Protein AF-A0A0L6U9S4-F1 (afdb_monomer_lite)

Structure (mmCIF, N/CA/C/O backbone):
data_AF-A0A0L6U9S4-F1
#
_entry.id   AF-A0A0L6U9S4-F1
#
loop_
_atom_site.group_PDB
_atom_site.id
_atom_site.type_symbol
_atom_site.label_atom_id
_atom_site.label_alt_id
_atom_site.label_comp_id
_atom_site.label_asym_id
_atom_site.label_entity_id
_atom_site.label_seq_id
_atom_site.pdbx_PDB_ins_code
_atom_site.Cartn_x
_atom_site.Cartn_y
_atom_site.Cartn_z
_atom_site.occupancy
_atom_site.B_iso_or_equiv
_atom_site.auth_seq_id
_atom_site.auth_comp_id
_atom_site.auth_asym_id
_atom_site.auth_atom_id
_atom_site.pdbx_PDB_model_num
ATOM 1 N N . MET A 1 1 ? -50.499 -0.819 -7.127 1.00 46.38 1 MET A N 1
ATOM 2 C CA . MET A 1 1 ? -49.324 -1.328 -6.385 1.00 46.38 1 MET A CA 1
ATOM 3 C C . MET A 1 1 ? -48.179 -0.352 -6.589 1.00 46.38 1 MET A C 1
ATOM 5 O O . MET A 1 1 ? -47.824 -0.151 -7.745 1.00 46.38 1 MET A O 1
ATOM 9 N N . PRO A 1 2 ? -47.632 0.292 -5.548 1.00 43.25 2 PRO A N 1
ATOM 10 C CA . PRO A 1 2 ? -46.365 0.992 -5.697 1.00 43.25 2 PRO A CA 1
ATOM 11 C C . PRO A 1 2 ? -45.217 -0.037 -5.711 1.00 43.25 2 PRO A C 1
ATOM 13 O O . PRO A 1 2 ? -45.338 -1.091 -5.077 1.00 43.25 2 PRO A O 1
ATOM 16 N N . PRO A 1 3 ? -44.122 0.220 -6.442 1.00 42.22 3 PRO A N 1
ATOM 17 C CA . PRO A 1 3 ? -42.980 -0.678 -6.464 1.00 42.22 3 PRO A CA 1
ATOM 18 C C . PRO A 1 3 ? -42.255 -0.609 -5.117 1.00 42.22 3 PRO A C 1
ATOM 20 O O . PRO A 1 3 ? -42.008 0.471 -4.582 1.00 42.22 3 PRO A O 1
ATOM 23 N N . GLN A 1 4 ? -41.937 -1.781 -4.564 1.00 44.50 4 GLN A N 1
ATOM 24 C CA . GLN A 1 4 ? -41.151 -1.909 -3.344 1.00 44.50 4 GLN A CA 1
ATOM 25 C C . GLN A 1 4 ? -39.802 -1.207 -3.524 1.00 44.50 4 GLN A C 1
ATOM 27 O O . GLN A 1 4 ? -39.013 -1.550 -4.406 1.00 44.50 4 GLN A O 1
ATOM 32 N N . THR A 1 5 ? -39.527 -0.248 -2.647 1.00 43.00 5 THR A N 1
ATOM 33 C CA . THR A 1 5 ? -38.182 0.238 -2.358 1.00 43.00 5 THR A CA 1
ATOM 34 C C . THR A 1 5 ? -37.301 -0.952 -1.991 1.00 43.00 5 THR A C 1
ATOM 36 O O . THR A 1 5 ? -37.386 -1.473 -0.878 1.00 43.00 5 THR A O 1
ATOM 39 N N . ARG A 1 6 ? -36.435 -1.381 -2.916 1.00 40.81 6 ARG A N 1
ATOM 40 C CA . ARG A 1 6 ? -35.247 -2.176 -2.584 1.00 40.81 6 ARG A CA 1
ATOM 41 C C . ARG A 1 6 ? -34.312 -1.277 -1.781 1.00 40.81 6 ARG A C 1
ATOM 43 O O . ARG A 1 6 ? -33.463 -0.583 -2.329 1.00 40.81 6 ARG A O 1
ATOM 50 N N . SER A 1 7 ? -34.574 -1.229 -0.483 1.00 44.19 7 SER A N 1
ATOM 51 C CA . SER A 1 7 ? -33.762 -0.541 0.504 1.00 44.19 7 SER A CA 1
ATOM 52 C C . SER A 1 7 ? -32.591 -1.429 0.919 1.00 44.19 7 SER A C 1
ATOM 54 O O . SER A 1 7 ? -32.758 -2.631 1.110 1.00 44.19 7 SER A O 1
ATOM 56 N N . MET A 1 8 ? -31.453 -0.762 1.121 1.00 37.78 8 MET A N 1
ATOM 57 C CA . MET A 1 8 ? -30.217 -1.203 1.776 1.00 37.78 8 MET A CA 1
ATOM 58 C C . MET A 1 8 ? -29.226 -1.977 0.901 1.00 37.78 8 MET A C 1
ATOM 60 O O . MET A 1 8 ? -29.123 -3.200 0.918 1.00 37.78 8 MET A O 1
ATOM 64 N N . ALA A 1 9 ? -28.387 -1.203 0.208 1.00 39.75 9 ALA A N 1
ATOM 65 C CA . ALA A 1 9 ? -26.997 -1.583 0.019 1.00 39.75 9 ALA A CA 1
ATOM 66 C C . ALA A 1 9 ? -26.415 -1.952 1.395 1.00 39.75 9 ALA A C 1
ATOM 68 O O . ALA A 1 9 ? -26.309 -1.091 2.270 1.00 39.75 9 ALA A O 1
ATOM 69 N N . ASN A 1 10 ? -26.076 -3.227 1.596 1.00 43.34 10 ASN A N 1
ATOM 70 C CA . ASN A 1 10 ? -25.273 -3.673 2.730 1.00 43.34 10 ASN A CA 1
ATOM 71 C C . ASN A 1 10 ? -23.917 -2.964 2.648 1.00 43.34 10 ASN A C 1
ATOM 73 O O . ASN A 1 10 ? -22.997 -3.431 1.977 1.00 43.34 10 ASN A O 1
ATOM 77 N N . LYS A 1 11 ? -23.799 -1.800 3.288 1.00 55.34 11 LYS A N 1
ATOM 78 C CA . LYS A 1 11 ? -22.514 -1.148 3.507 1.00 55.34 11 LYS A CA 1
ATOM 79 C C . LYS A 1 11 ? -21.755 -2.050 4.474 1.00 55.34 11 LYS A C 1
ATOM 81 O O . LYS A 1 11 ? -22.136 -2.145 5.637 1.00 55.34 11 LYS A O 1
ATOM 86 N N . VAL A 1 12 ? -20.755 -2.772 3.970 1.00 71.06 12 VAL A N 1
ATOM 87 C CA . VAL A 1 12 ? -19.872 -3.602 4.796 1.00 71.06 12 VAL A CA 1
ATOM 88 C C . VAL A 1 12 ? -19.265 -2.686 5.856 1.00 71.06 12 VAL A C 1
ATOM 90 O O . VAL A 1 12 ? -18.559 -1.735 5.525 1.00 71.06 12 VAL A O 1
ATOM 93 N N . ALA A 1 13 ? -19.629 -2.910 7.115 1.00 82.62 13 ALA A N 1
ATOM 94 C CA . ALA A 1 13 ? -19.089 -2.179 8.249 1.00 82.62 13 ALA A CA 1
ATOM 95 C C . ALA A 1 13 ? -17.863 -2.927 8.778 1.00 82.62 13 ALA A C 1
ATOM 97 O O . ALA A 1 13 ? -17.861 -4.157 8.818 1.00 82.62 13 ALA A O 1
ATOM 98 N N . ILE A 1 14 ? -16.831 -2.181 9.171 1.00 92.06 14 ILE A N 1
ATOM 99 C CA . ILE A 1 14 ? -15.642 -2.748 9.808 1.00 92.06 14 ILE A CA 1
ATOM 100 C C . ILE A 1 14 ? -16.020 -3.167 11.229 1.00 92.06 14 ILE A C 1
ATOM 102 O O . ILE A 1 14 ? -16.585 -2.371 11.981 1.00 92.06 14 ILE A O 1
ATOM 106 N N . ASP A 1 15 ? -15.695 -4.405 11.593 1.00 92.44 15 ASP A N 1
ATOM 107 C CA . ASP A 1 15 ? -15.842 -4.897 12.960 1.00 92.44 15 ASP A CA 1
ATOM 108 C C . ASP A 1 15 ? -14.760 -4.279 13.859 1.00 92.44 15 ASP A C 1
ATOM 110 O O . ASP A 1 15 ? -13.591 -4.672 13.822 1.00 92.44 15 ASP A O 1
ATOM 114 N N . MET A 1 16 ? -15.158 -3.279 14.648 1.00 92.31 16 MET A N 1
ATOM 115 C CA . MET A 1 16 ? -14.263 -2.524 15.529 1.00 92.31 16 MET A CA 1
ATOM 116 C C . MET A 1 16 ? -13.729 -3.360 16.700 1.00 92.31 16 MET A C 1
ATOM 118 O O . MET A 1 16 ? -12.670 -3.027 17.234 1.00 92.31 16 MET A O 1
ATOM 122 N N . ASP A 1 17 ? -14.415 -4.448 17.060 1.00 91.94 17 ASP A N 1
ATOM 123 C CA . ASP A 1 17 ? -14.044 -5.333 18.170 1.00 91.94 17 ASP A CA 1
ATOM 124 C C . ASP A 1 17 ? -13.186 -6.525 17.703 1.00 91.94 17 ASP A C 1
ATOM 126 O O . ASP A 1 17 ? -12.791 -7.384 18.498 1.00 91.94 17 ASP A O 1
ATOM 130 N N . SER A 1 18 ? -12.835 -6.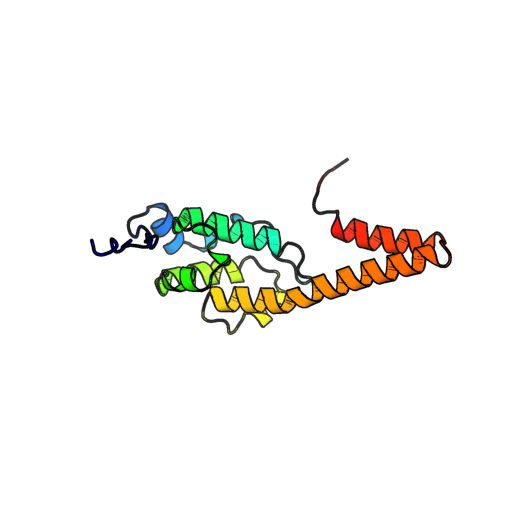564 16.412 1.00 94.31 18 SER A N 1
ATOM 131 C CA . SER A 1 18 ? -12.024 -7.625 15.822 1.00 94.31 18 SER A CA 1
ATOM 132 C C . SER A 1 18 ? -10.642 -7.746 16.496 1.00 94.31 18 SER A C 1
ATOM 134 O O . SER A 1 18 ? -9.849 -6.790 16.529 1.00 94.31 18 SER A O 1
ATOM 136 N N . PRO A 1 19 ? -10.257 -8.953 16.962 1.00 95.75 19 PRO A N 1
ATOM 137 C CA . PRO A 1 19 ? -8.909 -9.208 17.467 1.00 95.75 19 PRO A CA 1
ATOM 138 C C . PRO A 1 19 ? -7.812 -8.979 16.417 1.00 95.75 19 PRO A C 1
ATOM 140 O O . PRO A 1 19 ? -6.680 -8.647 16.767 1.00 95.75 19 PRO A O 1
ATOM 143 N N . ALA A 1 20 ? -8.120 -9.165 15.129 1.00 95.69 20 ALA A N 1
ATOM 144 C CA . ALA A 1 20 ? -7.168 -8.918 14.048 1.00 95.69 20 ALA A CA 1
ATOM 145 C C . ALA A 1 20 ? -6.914 -7.415 13.875 1.00 95.69 20 ALA A C 1
ATOM 147 O O . ALA A 1 20 ? -5.763 -6.994 13.764 1.00 95.69 20 ALA A O 1
ATOM 148 N N . LEU A 1 21 ? -7.979 -6.611 13.936 1.00 97.31 21 LEU A N 1
ATOM 149 C CA . LEU A 1 21 ? -7.896 -5.158 13.856 1.00 97.31 21 LEU A CA 1
ATOM 150 C C . LEU A 1 21 ? -7.097 -4.575 15.028 1.00 97.31 21 LEU A C 1
ATOM 152 O O . LEU A 1 21 ? -6.179 -3.787 14.817 1.00 97.31 21 LEU A O 1
ATOM 156 N N . SER A 1 22 ? -7.388 -4.987 16.263 1.00 96.94 22 SER A N 1
ATOM 157 C CA . SER A 1 22 ? -6.661 -4.498 17.448 1.00 96.94 22 SER A CA 1
ATOM 158 C C . SER A 1 22 ? -5.163 -4.845 17.419 1.00 96.94 22 SER A C 1
ATOM 160 O O . SER A 1 22 ? -4.318 -3.996 17.724 1.00 96.94 22 SER A O 1
ATOM 162 N N . LYS A 1 23 ? -4.799 -6.058 16.980 1.00 97.06 23 LYS A N 1
ATOM 163 C CA . LYS A 1 23 ? -3.393 -6.447 16.754 1.00 97.06 23 LYS A CA 1
ATOM 164 C C . LYS A 1 23 ? -2.732 -5.614 15.656 1.00 97.06 23 LYS A C 1
ATOM 166 O O . LYS A 1 23 ? -1.613 -5.143 15.844 1.00 97.06 23 LYS A O 1
ATOM 171 N N . PHE A 1 24 ? -3.435 -5.374 14.553 1.00 97.69 24 PHE A N 1
ATOM 172 C CA . PHE A 1 24 ? -2.943 -4.530 13.468 1.00 97.69 24 PHE A CA 1
ATOM 173 C C . PHE A 1 24 ? -2.685 -3.091 13.924 1.00 97.69 24 PHE A C 1
ATOM 175 O O . PHE A 1 24 ? -1.623 -2.534 13.658 1.00 97.69 24 PHE A O 1
ATOM 182 N N . LEU A 1 25 ? -3.626 -2.500 14.660 1.00 97.19 25 LEU A N 1
ATOM 183 C CA . LEU A 1 25 ? -3.511 -1.126 15.143 1.00 97.19 25 LEU A CA 1
ATOM 184 C C . LEU A 1 25 ? -2.426 -0.952 16.213 1.00 97.19 25 LEU A C 1
ATOM 186 O O . LEU A 1 25 ? -1.811 0.110 16.269 1.00 97.19 25 LEU A O 1
ATOM 190 N N . SER A 1 26 ? -2.174 -1.970 17.042 1.00 97.12 26 SER A N 1
ATOM 191 C CA . SER A 1 26 ? -1.127 -1.910 18.073 1.00 97.12 26 SER A CA 1
ATOM 192 C C . SER A 1 26 ? 0.290 -2.057 17.513 1.00 97.12 26 SER A C 1
ATOM 194 O O . SER A 1 26 ? 1.216 -1.450 18.050 1.00 97.12 26 SER A O 1
ATOM 196 N N . ASN A 1 27 ? 0.481 -2.829 16.437 1.00 96.88 27 ASN A N 1
ATOM 197 C CA . ASN A 1 27 ? 1.785 -2.996 15.795 1.00 96.88 27 ASN A CA 1
ATOM 198 C C . ASN A 1 27 ? 1.656 -3.247 14.279 1.00 96.88 27 ASN A C 1
ATOM 200 O O . ASN A 1 27 ? 1.834 -4.384 13.822 1.00 96.88 27 ASN A O 1
ATOM 204 N N . PRO A 1 28 ? 1.419 -2.201 13.465 1.00 96.38 28 PRO A N 1
ATOM 205 C CA . PRO A 1 28 ? 1.255 -2.361 12.020 1.00 96.38 28 PRO A CA 1
ATOM 206 C C . PRO A 1 28 ? 2.527 -2.879 11.336 1.00 96.38 28 PRO A C 1
ATOM 208 O O . PRO A 1 28 ? 2.449 -3.562 10.318 1.00 96.38 28 PRO A O 1
ATOM 211 N N . ASN A 1 29 ? 3.707 -2.631 11.916 1.00 96.94 29 ASN A N 1
ATOM 212 C CA . ASN A 1 29 ? 4.976 -3.105 11.368 1.00 96.94 29 ASN A CA 1
ATOM 213 C C . ASN A 1 29 ? 5.067 -4.643 11.332 1.00 96.94 29 ASN A C 1
ATOM 215 O O . ASN A 1 29 ? 5.719 -5.198 10.452 1.00 96.94 29 ASN A O 1
ATOM 219 N N . SER A 1 30 ? 4.372 -5.346 12.235 1.00 96.31 30 SER A N 1
ATOM 220 C CA . SER A 1 30 ? 4.314 -6.819 12.219 1.00 96.31 30 SER A CA 1
ATOM 221 C C . SER A 1 30 ? 3.609 -7.408 10.988 1.00 96.31 30 SER A C 1
ATOM 223 O O . SER A 1 30 ? 3.782 -8.589 10.704 1.00 96.31 30 SER A O 1
ATOM 225 N N . TYR A 1 31 ? 2.875 -6.584 10.231 1.00 97.06 31 TYR A N 1
ATOM 226 C CA . TYR A 1 31 ? 2.158 -6.976 9.016 1.00 97.06 31 TYR A CA 1
ATOM 227 C C . TYR A 1 31 ? 2.895 -6.584 7.729 1.00 97.06 31 TYR A C 1
ATOM 229 O O . TYR A 1 31 ? 2.442 -6.922 6.641 1.00 97.06 31 TYR A O 1
ATOM 237 N N . VAL A 1 32 ? 4.047 -5.908 7.815 1.00 95.88 32 VAL A N 1
ATOM 238 C CA . VAL A 1 32 ? 4.832 -5.516 6.628 1.00 95.88 32 VAL A CA 1
ATOM 239 C C . VAL A 1 32 ? 5.253 -6.738 5.814 1.00 95.88 32 VAL A C 1
ATOM 241 O O . VAL A 1 32 ? 5.169 -6.713 4.593 1.00 95.88 32 VAL A O 1
ATOM 244 N N . SER A 1 33 ? 5.638 -7.831 6.473 1.00 93.81 33 SER A N 1
ATOM 245 C CA . SER A 1 33 ? 5.994 -9.086 5.800 1.00 93.81 33 SER A CA 1
ATOM 246 C C . SER A 1 33 ? 4.801 -9.820 5.179 1.00 93.81 33 SER A C 1
ATOM 248 O O . SER A 1 33 ? 5.012 -10.678 4.327 1.00 93.81 33 SER A O 1
ATOM 250 N N . TYR A 1 34 ? 3.567 -9.497 5.584 1.00 94.31 34 TYR A N 1
ATOM 251 C CA . TYR A 1 34 ? 2.349 -10.055 4.987 1.00 94.31 34 TYR A CA 1
ATOM 252 C C . TYR A 1 34 ? 2.113 -9.496 3.579 1.00 94.31 34 TYR A C 1
ATOM 254 O O . TYR A 1 34 ? 1.579 -10.180 2.711 1.00 94.31 34 TYR A O 1
ATOM 262 N N . VAL A 1 35 ? 2.554 -8.262 3.330 1.00 96.75 35 VAL A N 1
ATOM 263 C CA . VAL A 1 35 ? 2.487 -7.637 2.010 1.00 96.75 35 VAL A CA 1
ATOM 264 C C . VAL A 1 35 ? 3.732 -8.031 1.221 1.00 96.75 35 VAL A C 1
ATOM 266 O O . VAL A 1 35 ? 4.763 -7.359 1.246 1.00 96.75 35 VAL A O 1
ATOM 269 N N . SER A 1 36 ? 3.625 -9.164 0.536 1.00 92.94 36 SER A N 1
ATOM 270 C CA . SER A 1 36 ? 4.683 -9.736 -0.292 1.00 92.94 36 SER A CA 1
ATOM 271 C C . SER A 1 36 ? 4.125 -10.111 -1.665 1.00 92.94 36 SER A C 1
ATOM 273 O O . SER A 1 36 ? 3.014 -10.638 -1.721 1.00 92.94 36 SER A O 1
ATOM 275 N N . PRO A 1 37 ? 4.863 -9.881 -2.763 1.00 93.75 37 PRO A N 1
ATOM 276 C CA . PRO A 1 37 ? 6.209 -9.299 -2.823 1.00 93.75 37 PRO A CA 1
ATOM 277 C C . PRO A 1 37 ? 6.235 -7.762 -2.682 1.00 93.75 37 PRO A C 1
ATOM 279 O O . PRO A 1 37 ? 5.229 -7.081 -2.864 1.00 93.75 37 PRO A O 1
ATOM 282 N N . GLN A 1 38 ? 7.416 -7.207 -2.374 1.00 94.75 38 GLN A N 1
ATOM 283 C CA . GLN A 1 38 ? 7.652 -5.755 -2.324 1.00 94.75 38 GLN A CA 1
ATOM 284 C C . GLN A 1 38 ? 7.444 -5.115 -3.710 1.00 94.75 38 GLN A C 1
ATOM 286 O O . GLN A 1 38 ? 7.862 -5.683 -4.725 1.00 94.75 38 GLN A O 1
ATOM 291 N N . LEU A 1 39 ? 6.873 -3.907 -3.757 1.00 93.88 39 LEU A N 1
ATOM 292 C CA . LEU A 1 39 ? 6.798 -3.109 -4.988 1.00 93.88 39 LEU A CA 1
ATOM 293 C C . LEU A 1 39 ? 8.168 -2.509 -5.332 1.00 93.88 39 LEU A C 1
ATOM 295 O O . LEU A 1 39 ? 8.710 -1.712 -4.561 1.00 93.88 39 LEU A O 1
ATOM 299 N N . LEU A 1 40 ? 8.709 -2.867 -6.497 1.00 90.25 40 LEU A N 1
ATOM 300 C CA . LEU A 1 40 ? 10.024 -2.413 -6.957 1.00 90.25 40 LEU A CA 1
ATOM 301 C C . LEU A 1 40 ? 9.957 -1.080 -7.712 1.00 90.25 40 LEU A C 1
ATOM 303 O O . LEU A 1 40 ? 8.904 -0.670 -8.201 1.00 90.25 40 LEU A O 1
ATOM 307 N N . SER A 1 41 ? 11.109 -0.412 -7.834 1.00 87.75 41 SER A N 1
ATOM 308 C CA . SER A 1 41 ? 11.230 0.938 -8.404 1.00 87.75 41 SER A CA 1
ATOM 309 C C . SER A 1 41 ? 10.784 1.059 -9.870 1.00 87.75 41 SER A C 1
ATOM 311 O O . SER A 1 41 ? 10.455 2.154 -10.316 1.00 87.75 41 SER A O 1
ATOM 313 N N . ASP A 1 42 ? 10.751 -0.041 -10.625 1.00 81.38 42 ASP A N 1
ATOM 314 C CA . ASP A 1 42 ? 10.292 -0.092 -12.021 1.00 81.38 42 ASP A CA 1
ATOM 315 C C . ASP A 1 42 ? 8.789 -0.420 -12.166 1.00 81.38 42 ASP A C 1
ATOM 317 O O . ASP A 1 42 ? 8.250 -0.440 -13.279 1.00 81.38 42 ASP A O 1
ATOM 321 N N . GLY A 1 43 ? 8.101 -0.642 -11.044 1.00 85.12 43 GLY A N 1
ATOM 322 C CA . GLY A 1 43 ? 6.698 -1.046 -10.989 1.00 85.12 43 GLY A CA 1
ATOM 323 C C . GLY A 1 43 ? 6.492 -2.556 -11.036 1.00 85.12 43 GLY A C 1
ATOM 324 O O . GLY A 1 43 ? 5.342 -3.008 -11.026 1.00 85.12 43 GLY A O 1
ATOM 325 N N . THR A 1 44 ? 7.570 -3.346 -11.066 1.00 84.75 44 THR A N 1
ATOM 326 C CA . THR A 1 44 ? 7.478 -4.798 -10.903 1.00 84.75 44 THR A CA 1
ATOM 327 C C . THR A 1 44 ? 6.756 -5.105 -9.597 1.00 84.75 44 THR A C 1
ATOM 329 O O . THR A 1 44 ? 6.990 -4.459 -8.575 1.00 84.75 44 THR A O 1
ATOM 332 N N . ASN A 1 45 ? 5.865 -6.095 -9.656 1.00 90.62 45 ASN A N 1
ATOM 333 C CA . ASN A 1 45 ? 4.967 -6.522 -8.585 1.00 90.62 45 ASN A CA 1
ATOM 334 C C . ASN A 1 45 ? 3.766 -5.623 -8.288 1.00 90.62 45 ASN A C 1
ATOM 336 O O . ASN A 1 45 ? 3.036 -5.955 -7.368 1.00 90.62 45 ASN A O 1
ATOM 340 N N . ILE A 1 46 ? 3.482 -4.548 -9.033 1.00 91.31 46 ILE A N 1
ATOM 341 C CA . ILE A 1 46 ? 2.354 -3.661 -8.681 1.00 91.31 46 ILE A CA 1
ATOM 342 C C . ILE A 1 46 ? 1.015 -4.390 -8.495 1.00 91.31 46 ILE A C 1
ATOM 344 O O . ILE A 1 46 ? 0.302 -4.093 -7.542 1.00 91.31 46 ILE A O 1
ATOM 348 N N . SER A 1 47 ? 0.684 -5.355 -9.358 1.00 91.25 47 SER A N 1
ATOM 349 C CA . SER A 1 47 ? -0.547 -6.142 -9.226 1.00 91.25 47 SER A CA 1
ATOM 350 C C . SER A 1 47 ? -0.510 -7.040 -7.991 1.00 91.25 47 SER A C 1
ATOM 352 O O . SER A 1 47 ? -1.367 -6.902 -7.131 1.00 91.25 47 SER A O 1
ATOM 354 N N . ALA A 1 48 ? 0.529 -7.868 -7.849 1.00 93.44 48 ALA A N 1
ATOM 355 C CA . ALA A 1 48 ? 0.668 -8.775 -6.709 1.00 93.44 48 ALA A CA 1
ATOM 356 C C . ALA A 1 48 ? 0.759 -8.027 -5.365 1.00 93.44 48 ALA A C 1
ATOM 358 O O . ALA A 1 48 ? 0.188 -8.452 -4.373 1.00 93.44 48 ALA A O 1
ATOM 359 N N . TRP A 1 49 ? 1.429 -6.876 -5.333 1.00 96.31 49 TRP A N 1
ATOM 360 C CA . TRP A 1 49 ? 1.518 -6.010 -4.159 1.00 96.31 49 TRP A CA 1
ATOM 361 C C . TRP A 1 49 ? 0.153 -5.419 -3.774 1.00 96.31 49 TRP A C 1
ATOM 363 O O . TRP A 1 49 ? -0.174 -5.365 -2.590 1.00 96.31 49 TRP A O 1
ATOM 373 N N . LEU A 1 50 ? -0.664 -5.010 -4.755 1.00 95.69 50 LEU A N 1
ATOM 374 C CA . LEU A 1 50 ? -2.044 -4.570 -4.513 1.00 95.69 50 LEU A CA 1
ATOM 375 C C . LEU A 1 50 ? -2.932 -5.716 -4.016 1.00 95.69 50 LEU A C 1
ATOM 377 O O . LEU A 1 50 ? -3.722 -5.495 -3.102 1.00 95.69 50 LEU A O 1
ATOM 381 N N . ASP A 1 51 ? -2.781 -6.915 -4.576 1.00 95.81 51 ASP A N 1
ATOM 382 C CA . ASP A 1 51 ? -3.525 -8.100 -4.139 1.00 95.81 51 ASP A CA 1
ATOM 383 C C . ASP A 1 51 ? -3.173 -8.458 -2.682 1.00 95.81 51 ASP A C 1
ATOM 385 O O . ASP A 1 51 ? -4.065 -8.660 -1.861 1.00 95.81 51 ASP A O 1
ATOM 389 N N . SER A 1 52 ? -1.892 -8.403 -2.304 1.00 97.62 52 SER A N 1
ATOM 390 C CA . SER A 1 52 ? -1.461 -8.648 -0.919 1.00 97.62 52 SER A CA 1
ATOM 391 C C . SER A 1 52 ? -1.933 -7.566 0.065 1.00 97.62 52 SER A C 1
ATOM 393 O O . SER A 1 52 ? -2.174 -7.853 1.241 1.00 97.62 52 SER A O 1
ATOM 395 N N . LEU A 1 53 ? -2.105 -6.317 -0.390 1.00 97.62 53 LEU A N 1
ATOM 396 C CA . LEU A 1 53 ? -2.766 -5.271 0.401 1.00 97.62 53 LEU A CA 1
ATOM 397 C C . LEU A 1 53 ? -4.266 -5.537 0.568 1.00 97.62 53 LEU A C 1
ATOM 399 O O . LEU A 1 53 ? -4.806 -5.291 1.649 1.00 97.62 53 LEU A O 1
ATOM 403 N N . ASP A 1 54 ? -4.931 -6.050 -0.466 1.00 96.75 54 ASP A N 1
ATOM 404 C CA . ASP A 1 54 ? -6.330 -6.469 -0.387 1.00 96.75 54 ASP A CA 1
ATOM 405 C C . ASP A 1 54 ? -6.508 -7.648 0.576 1.00 96.75 54 ASP A C 1
ATOM 407 O O . ASP A 1 54 ? -7.425 -7.627 1.399 1.00 96.75 54 ASP A O 1
ATOM 411 N N . ASP A 1 55 ? -5.605 -8.627 0.558 1.00 97.00 55 ASP A N 1
ATOM 412 C CA . ASP A 1 55 ? -5.617 -9.743 1.506 1.00 97.00 55 ASP A CA 1
ATOM 413 C C . ASP A 1 55 ? -5.413 -9.267 2.948 1.00 97.00 55 ASP A C 1
ATOM 415 O O . ASP A 1 55 ? -6.102 -9.730 3.865 1.00 97.00 55 ASP A O 1
ATOM 419 N N . LEU A 1 56 ? -4.514 -8.297 3.161 1.00 97.75 56 LEU A N 1
ATOM 420 C CA . LEU A 1 56 ? -4.353 -7.656 4.464 1.00 97.75 56 LEU A CA 1
ATOM 421 C C . LEU A 1 56 ? -5.650 -6.958 4.888 1.00 97.75 56 LEU A C 1
ATOM 423 O O . LEU A 1 56 ? -6.093 -7.133 6.021 1.00 97.75 56 LEU A O 1
ATOM 427 N N . ALA A 1 57 ? -6.282 -6.197 3.992 1.00 96.50 57 ALA A N 1
ATOM 428 C CA . ALA A 1 57 ? -7.523 -5.483 4.278 1.00 96.50 57 ALA A CA 1
ATOM 429 C C . ALA A 1 57 ? -8.695 -6.430 4.583 1.00 96.50 57 ALA A C 1
ATOM 431 O O . ALA A 1 57 ? -9.495 -6.153 5.479 1.00 96.50 57 ALA A O 1
ATOM 432 N N . ILE A 1 58 ? -8.779 -7.578 3.910 1.00 95.69 58 ILE A N 1
ATOM 433 C CA . ILE A 1 58 ? -9.747 -8.627 4.245 1.00 95.69 58 ILE A CA 1
ATOM 434 C C . ILE A 1 58 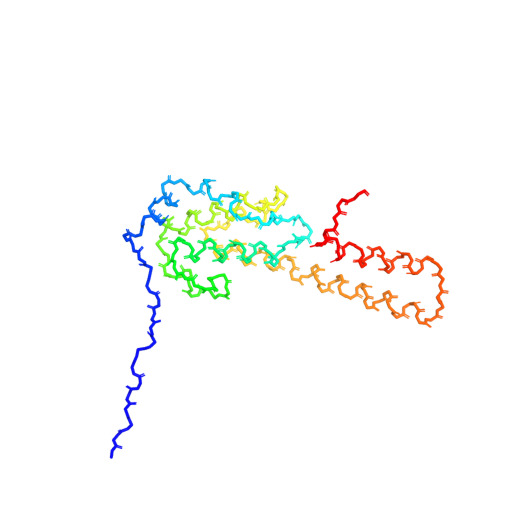? -9.478 -9.152 5.656 1.00 95.69 58 ILE A C 1
ATOM 436 O O . ILE A 1 58 ? -10.415 -9.280 6.442 1.00 95.69 58 ILE A O 1
ATOM 440 N N . LEU A 1 59 ? -8.214 -9.415 5.995 1.00 96.06 59 LEU A N 1
ATOM 441 C CA . LEU A 1 59 ? -7.826 -9.934 7.305 1.00 96.06 59 LEU A CA 1
ATOM 442 C C . LEU A 1 59 ? -8.152 -8.958 8.446 1.00 96.06 59 LEU A C 1
ATOM 444 O O . LEU A 1 59 ? -8.668 -9.382 9.480 1.00 96.06 59 LEU A O 1
ATOM 448 N N . VAL A 1 60 ? -7.824 -7.672 8.286 1.00 96.69 60 VAL A N 1
ATOM 449 C CA . VAL A 1 60 ? -7.883 -6.699 9.394 1.00 96.69 60 VAL A CA 1
ATOM 450 C C . VAL A 1 60 ? -9.144 -5.840 9.389 1.00 96.69 60 VAL A C 1
ATOM 452 O O . VAL A 1 60 ? -9.573 -5.411 10.456 1.00 96.69 60 VAL A O 1
ATOM 455 N N . PHE A 1 61 ? -9.763 -5.608 8.229 1.00 95.69 61 PHE A N 1
ATOM 456 C CA . PHE A 1 61 ? -10.979 -4.796 8.098 1.00 95.69 61 PHE A CA 1
ATOM 457 C C . PHE A 1 61 ? -12.212 -5.608 7.683 1.00 95.69 61 PHE A C 1
ATOM 459 O O . PHE A 1 61 ? -13.327 -5.100 7.782 1.00 95.69 61 PHE A O 1
ATOM 466 N N . GLY A 1 62 ? -12.046 -6.845 7.202 1.00 94.69 62 GLY A N 1
ATOM 467 C CA . GLY A 1 62 ? -13.153 -7.654 6.682 1.00 94.69 62 GLY A CA 1
ATOM 468 C C . GLY A 1 62 ? -13.691 -7.175 5.328 1.00 94.69 62 GLY A C 1
ATOM 469 O O . GLY A 1 62 ? -14.772 -7.595 4.913 1.00 94.69 62 GLY A O 1
ATOM 470 N N . VAL A 1 63 ? -12.964 -6.297 4.626 1.00 93.56 63 VAL A N 1
ATOM 471 C CA . VAL A 1 63 ? -13.421 -5.666 3.378 1.00 93.56 63 VAL A CA 1
ATOM 472 C C . VAL A 1 63 ? -12.697 -6.270 2.180 1.00 93.56 63 VAL A C 1
ATOM 474 O O . VAL A 1 63 ? -11.474 -6.244 2.104 1.00 93.56 63 VAL A O 1
ATOM 477 N N . ARG A 1 64 ? -13.459 -6.801 1.217 1.00 91.81 64 ARG A N 1
ATOM 478 C CA . ARG A 1 64 ? -12.928 -7.364 -0.036 1.00 91.81 64 ARG A CA 1
ATOM 479 C C . ARG A 1 64 ? -12.712 -6.278 -1.085 1.00 91.81 64 ARG A C 1
ATOM 481 O O . ARG A 1 64 ? -13.508 -5.345 -1.156 1.00 91.81 64 ARG A O 1
ATOM 488 N N . ARG A 1 65 ? -11.721 -6.477 -1.966 1.00 89.56 65 ARG A N 1
ATOM 489 C CA . ARG A 1 65 ? -11.383 -5.542 -3.061 1.00 89.56 65 ARG A CA 1
ATOM 490 C C . ARG A 1 65 ? -11.199 -4.113 -2.537 1.00 89.56 65 ARG A C 1
ATOM 492 O O . ARG A 1 65 ? -11.716 -3.152 -3.107 1.00 89.56 65 ARG A O 1
ATOM 499 N N . PHE A 1 66 ? -10.531 -3.994 -1.396 1.00 93.94 66 PHE A N 1
ATOM 500 C CA . PHE A 1 66 ? -10.402 -2.759 -0.642 1.00 93.94 66 PHE A CA 1
ATOM 501 C C . PHE A 1 66 ? -9.717 -1.668 -1.474 1.00 93.94 66 PHE A C 1
ATOM 503 O 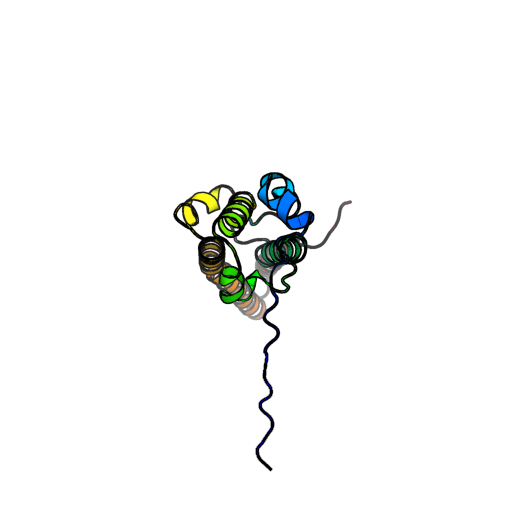O . PHE A 1 66 ? -10.260 -0.575 -1.631 1.00 93.94 66 PHE A O 1
ATOM 510 N N . CYS A 1 67 ? -8.591 -1.996 -2.104 1.00 93.69 67 CYS A N 1
ATOM 511 C CA . CYS A 1 67 ? -7.790 -1.117 -2.945 1.00 93.69 67 CYS A CA 1
ATOM 512 C C . CYS A 1 67 ? -8.434 -0.795 -4.304 1.00 93.69 67 CYS A C 1
ATOM 514 O O . CYS A 1 67 ? -7.892 0.035 -5.041 1.00 93.69 67 CYS A O 1
ATOM 516 N N . ALA A 1 68 ? -9.546 -1.429 -4.684 1.00 90.19 68 ALA A N 1
ATOM 517 C CA . ALA A 1 68 ? -10.211 -1.152 -5.958 1.00 90.19 68 ALA A CA 1
ATOM 518 C C . ALA A 1 68 ? -10.962 0.190 -5.946 1.00 90.19 68 ALA A C 1
ATOM 520 O O . ALA A 1 68 ? -10.965 0.894 -6.952 1.00 90.19 68 ALA A O 1
ATOM 521 N N . GLU A 1 69 ? -11.543 0.562 -4.802 1.00 89.62 69 GLU A N 1
ATOM 522 C CA . GLU A 1 69 ? -12.477 1.685 -4.686 1.00 89.62 69 GLU A CA 1
ATOM 523 C C . GLU A 1 69 ? -12.056 2.651 -3.573 1.00 89.62 69 GLU A C 1
ATOM 525 O O . GLU A 1 69 ? -11.896 2.261 -2.416 1.00 89.62 69 GLU A O 1
ATOM 530 N N . GLN A 1 70 ? -11.968 3.945 -3.889 1.00 93.12 70 GLN A N 1
ATOM 531 C CA . GLN A 1 70 ? -11.643 4.986 -2.904 1.00 93.12 70 GLN A CA 1
ATOM 532 C C . GLN A 1 70 ? -12.656 5.033 -1.745 1.00 93.12 70 GLN A C 1
ATOM 534 O O . GLN A 1 70 ? -12.302 5.345 -0.608 1.00 93.12 70 GLN A O 1
ATOM 539 N N . SER A 1 71 ? -13.924 4.714 -2.016 1.00 93.12 71 SER A N 1
ATOM 540 C CA . SER A 1 71 ? -15.002 4.735 -1.020 1.00 93.12 71 SER A CA 1
ATOM 541 C C . SER A 1 71 ? -14.765 3.770 0.148 1.00 93.12 71 SER A C 1
ATOM 543 O O . SER A 1 71 ? -15.211 4.050 1.259 1.00 93.12 71 SER A O 1
ATOM 545 N N . ASN A 1 72 ? -13.997 2.693 -0.051 1.00 94.00 72 ASN A N 1
ATOM 546 C CA . ASN A 1 72 ? -13.633 1.766 1.022 1.00 94.00 72 ASN A CA 1
ATOM 547 C C . ASN A 1 72 ? -12.707 2.419 2.059 1.00 94.00 72 ASN A C 1
ATOM 549 O O . ASN A 1 72 ? -12.818 2.137 3.249 1.00 94.00 72 ASN A O 1
ATOM 553 N N . PHE A 1 73 ? -11.847 3.352 1.641 1.00 95.38 73 PHE A N 1
ATOM 554 C CA . PHE A 1 73 ? -10.962 4.088 2.550 1.00 95.38 73 PHE A CA 1
ATOM 555 C C . PHE A 1 73 ? -11.734 5.080 3.426 1.00 95.38 73 PHE A C 1
ATOM 557 O O . PHE A 1 73 ? -11.296 5.395 4.527 1.00 95.38 73 PHE A O 1
ATOM 564 N N . GLN A 1 74 ? -12.928 5.508 3.000 1.00 94.19 74 GLN A N 1
ATOM 565 C CA . GLN A 1 74 ? -13.817 6.345 3.817 1.00 94.19 74 GLN A CA 1
ATOM 566 C C . GLN A 1 74 ? -14.421 5.585 5.011 1.00 94.19 74 GLN A C 1
ATOM 568 O O . GLN A 1 74 ? -15.024 6.204 5.886 1.00 94.19 74 GLN A O 1
ATOM 573 N N . LEU A 1 75 ? -14.290 4.254 5.048 1.00 93.31 75 LEU A N 1
ATOM 574 C CA . LEU A 1 75 ? -14.674 3.433 6.198 1.00 93.31 75 LEU A CA 1
ATOM 575 C C . LEU A 1 75 ? -13.624 3.487 7.317 1.00 93.31 75 LEU A C 1
ATOM 577 O O . LEU A 1 75 ? -13.934 3.144 8.456 1.00 93.31 75 LEU A O 1
ATOM 581 N N . LEU A 1 76 ? -12.388 3.889 7.001 1.00 95.88 76 LEU A N 1
ATOM 582 C CA . LEU A 1 76 ? -11.285 3.884 7.949 1.00 95.88 76 LEU A CA 1
ATOM 583 C C . LEU A 1 76 ? -11.375 5.063 8.919 1.00 95.88 76 LEU A C 1
ATOM 585 O O . LEU A 1 76 ? -11.631 6.208 8.546 1.00 95.88 76 LEU A O 1
ATOM 589 N N . THR A 1 77 ? -11.058 4.793 10.181 1.00 96.19 77 THR A N 1
ATOM 590 C CA . THR A 1 77 ? -10.703 5.857 11.126 1.00 96.19 77 THR A CA 1
ATOM 591 C C . THR A 1 77 ? -9.320 6.423 10.793 1.00 96.19 77 THR A C 1
ATOM 593 O O . THR A 1 77 ? -8.502 5.761 10.153 1.00 96.19 77 THR A O 1
ATOM 596 N N . SER A 1 78 ? -9.000 7.620 11.297 1.00 96.44 78 SER A N 1
ATOM 597 C CA . SER A 1 78 ? -7.673 8.229 11.096 1.00 96.44 78 SER A CA 1
ATOM 598 C C . SER A 1 78 ? -6.521 7.325 11.564 1.00 96.44 78 SER A C 1
ATOM 600 O O . SER A 1 78 ? -5.469 7.288 10.928 1.00 96.44 78 SER A O 1
ATOM 602 N N . THR A 1 79 ? -6.717 6.561 12.643 1.00 96.81 79 THR A N 1
ATOM 603 C CA . THR A 1 79 ? -5.714 5.608 13.139 1.00 96.81 79 THR A CA 1
ATOM 604 C C . THR A 1 79 ? -5.538 4.427 12.186 1.00 96.81 79 THR A C 1
ATOM 606 O O . THR A 1 79 ? -4.405 4.059 11.891 1.00 96.81 79 THR A O 1
ATOM 609 N N . MET A 1 80 ? -6.633 3.863 11.665 1.00 97.81 80 MET A N 1
ATOM 610 C CA . MET A 1 80 ? -6.576 2.765 10.690 1.00 97.81 80 MET A CA 1
ATOM 611 C C . MET A 1 80 ? -5.876 3.185 9.403 1.00 97.81 80 MET A C 1
ATOM 613 O O . MET A 1 80 ? -4.998 2.467 8.928 1.00 97.81 80 MET A O 1
ATOM 617 N N . ASP A 1 81 ? -6.234 4.355 8.873 1.00 98.00 81 ASP A N 1
ATOM 618 C CA . ASP A 1 81 ? -5.629 4.881 7.652 1.00 98.00 81 ASP A CA 1
ATOM 619 C C . ASP A 1 81 ? -4.130 5.139 7.847 1.00 98.00 81 ASP A C 1
ATOM 621 O O . ASP A 1 81 ? -3.320 4.701 7.034 1.00 98.00 81 ASP A O 1
ATOM 625 N N . ARG A 1 82 ? -3.728 5.720 8.986 1.00 97.88 82 ARG A N 1
ATOM 626 C CA . ARG A 1 82 ? -2.309 5.934 9.304 1.00 97.88 82 ARG A CA 1
ATOM 627 C C . ARG A 1 82 ? -1.530 4.621 9.441 1.00 97.88 82 ARG A C 1
ATOM 629 O O . ARG A 1 82 ? -0.398 4.540 8.962 1.00 97.88 82 ARG A O 1
ATOM 636 N N . SER A 1 83 ? -2.116 3.602 10.069 1.00 98.25 83 SER A N 1
ATOM 637 C CA . SER A 1 83 ? -1.509 2.269 10.175 1.00 98.25 83 SER A CA 1
ATOM 638 C C . SER A 1 83 ? -1.355 1.604 8.806 1.00 98.25 83 SER A C 1
ATOM 640 O O . SER A 1 83 ? -0.299 1.043 8.513 1.00 98.25 83 SER A O 1
ATOM 642 N N . LEU A 1 84 ? -2.357 1.721 7.932 1.00 98.25 84 LEU A N 1
ATOM 643 C CA . LEU A 1 84 ? -2.275 1.213 6.563 1.00 98.25 84 LEU A CA 1
ATOM 644 C C . LEU A 1 84 ? -1.249 1.989 5.726 1.00 98.25 84 LEU A C 1
ATOM 646 O O . LEU A 1 84 ? -0.437 1.380 5.033 1.00 98.25 84 LEU A O 1
ATOM 650 N N . LEU A 1 85 ? -1.221 3.319 5.833 1.00 98.31 85 LEU A N 1
ATOM 651 C CA . LEU A 1 85 ? -0.234 4.174 5.173 1.00 98.31 85 LEU A CA 1
ATOM 652 C C . LEU A 1 85 ? 1.193 3.797 5.582 1.00 98.31 85 LEU A C 1
ATOM 654 O O . LEU A 1 85 ? 2.094 3.791 4.741 1.00 98.31 85 LEU A O 1
ATOM 658 N N . HIS A 1 86 ? 1.405 3.463 6.858 1.00 97.88 86 HIS A N 1
ATOM 659 C CA . HIS A 1 86 ? 2.687 2.952 7.328 1.00 97.88 86 HIS A CA 1
ATOM 660 C C . HIS A 1 86 ? 3.072 1.656 6.602 1.00 97.88 86 HIS A C 1
ATOM 662 O O . HIS A 1 86 ? 4.178 1.574 6.073 1.00 97.88 86 HIS A O 1
ATOM 668 N N . VAL A 1 87 ? 2.163 0.680 6.508 1.00 98.19 87 VAL A N 1
ATOM 669 C CA . VAL A 1 87 ? 2.418 -0.569 5.769 1.00 98.19 87 VAL A CA 1
ATOM 670 C C . VAL A 1 87 ? 2.719 -0.293 4.297 1.00 98.19 87 VAL A C 1
ATOM 672 O O . VAL A 1 87 ? 3.714 -0.797 3.779 1.00 98.19 87 VAL A O 1
ATOM 675 N N . VAL A 1 88 ? 1.938 0.563 3.633 1.00 98.06 88 VAL A N 1
ATOM 676 C CA . VAL A 1 88 ? 2.187 0.970 2.239 1.00 98.06 88 VAL A CA 1
ATOM 677 C C . VAL A 1 88 ? 3.601 1.543 2.088 1.00 98.06 88 VAL A C 1
ATOM 679 O O . VAL A 1 88 ? 4.373 1.058 1.269 1.00 98.06 88 VAL A O 1
ATOM 682 N N . LYS A 1 89 ? 4.002 2.515 2.918 1.00 97.31 89 LYS A N 1
ATOM 683 C CA . LYS A 1 89 ? 5.341 3.137 2.840 1.00 97.31 89 LYS A CA 1
ATOM 684 C C . LYS A 1 89 ? 6.484 2.174 3.194 1.00 97.31 89 LYS A C 1
ATOM 686 O O . LYS A 1 89 ? 7.611 2.378 2.738 1.00 97.31 89 LYS A O 1
ATOM 691 N N . SER A 1 90 ? 6.220 1.150 4.001 1.00 97.44 90 SER A N 1
ATOM 692 C CA . SER A 1 90 ? 7.214 0.151 4.415 1.00 97.44 90 SER A CA 1
ATOM 693 C C . SER A 1 90 ? 7.387 -0.994 3.411 1.00 97.44 90 SER A C 1
ATOM 695 O O . SER A 1 90 ? 8.411 -1.669 3.443 1.00 97.44 90 SER A O 1
ATOM 697 N N . THR A 1 91 ? 6.428 -1.194 2.503 1.00 97.81 91 THR A N 1
ATOM 698 C CA . THR A 1 91 ? 6.372 -2.339 1.567 1.00 97.81 91 THR A CA 1
ATOM 699 C C . THR A 1 91 ? 6.687 -1.955 0.118 1.00 97.81 91 THR A C 1
ATOM 701 O O . THR A 1 91 ? 6.532 -2.760 -0.799 1.00 97.81 91 THR A O 1
ATOM 704 N N . ILE A 1 92 ? 7.176 -0.733 -0.094 1.00 96.75 92 ILE A N 1
ATOM 705 C CA . ILE A 1 92 ? 7.703 -0.246 -1.373 1.00 96.75 92 ILE A CA 1
ATOM 706 C C . ILE A 1 92 ? 9.230 -0.138 -1.326 1.00 96.75 92 ILE A C 1
ATOM 708 O O . ILE A 1 92 ? 9.823 0.012 -0.251 1.00 96.75 92 ILE A O 1
ATOM 712 N N . ALA A 1 93 ? 9.868 -0.184 -2.493 1.00 94.44 93 ALA A N 1
ATOM 713 C CA . ALA A 1 93 ? 11.296 0.063 -2.641 1.00 94.44 93 ALA A CA 1
ATOM 714 C C . ALA A 1 93 ? 11.692 1.453 -2.119 1.00 94.44 93 ALA A C 1
ATOM 716 O O . ALA A 1 93 ? 10.914 2.411 -2.150 1.00 94.44 93 ALA A O 1
ATOM 717 N N . MET A 1 94 ? 12.936 1.570 -1.648 1.00 93.69 94 MET A N 1
ATOM 718 C CA . MET A 1 94 ? 13.453 2.804 -1.048 1.00 93.69 94 MET A CA 1
ATOM 719 C C . MET A 1 94 ? 13.345 4.009 -1.989 1.00 93.69 94 MET A C 1
ATOM 721 O O . MET A 1 94 ? 12.981 5.093 -1.533 1.00 93.69 94 MET A O 1
ATOM 725 N N . ASP A 1 95 ? 13.562 3.809 -3.288 1.00 89.62 95 ASP A N 1
ATOM 726 C CA . ASP A 1 95 ? 13.533 4.883 -4.290 1.00 89.62 95 ASP A CA 1
ATOM 727 C C . ASP A 1 95 ? 12.123 5.433 -4.546 1.00 89.62 95 ASP A C 1
ATOM 729 O O . ASP A 1 95 ? 11.968 6.522 -5.094 1.00 89.62 95 ASP A O 1
ATOM 733 N N . LEU A 1 96 ? 11.082 4.706 -4.126 1.00 91.88 96 LEU A N 1
ATOM 734 C CA . LEU A 1 96 ? 9.688 5.133 -4.255 1.00 91.88 96 LEU A CA 1
ATOM 735 C C . LEU A 1 96 ? 9.214 5.964 -3.063 1.00 91.88 96 LEU A C 1
ATOM 737 O O . LEU A 1 96 ? 8.241 6.712 -3.178 1.00 91.88 96 LEU A O 1
ATOM 741 N N . LYS A 1 97 ? 9.915 5.891 -1.925 1.00 94.06 97 LYS A N 1
ATOM 742 C CA . LYS A 1 97 ? 9.560 6.636 -0.709 1.00 94.06 97 LYS A CA 1
ATOM 743 C C . LYS A 1 97 ? 9.489 8.153 -0.912 1.00 94.06 97 LYS A C 1
ATOM 745 O O . LYS A 1 97 ? 8.549 8.743 -0.382 1.00 94.06 97 LYS A O 1
ATOM 750 N N . PRO A 1 98 ? 10.399 8.806 -1.666 1.00 93.19 98 PRO A N 1
ATOM 751 C CA . PRO A 1 98 ? 10.291 10.236 -1.948 1.00 93.19 98 PRO A CA 1
ATOM 752 C C . PRO A 1 98 ? 8.989 10.615 -2.663 1.00 93.19 98 PRO A C 1
ATOM 754 O O . PRO A 1 98 ? 8.430 11.667 -2.377 1.00 93.19 98 PRO A O 1
ATOM 757 N N . ILE A 1 99 ? 8.481 9.745 -3.542 1.00 90.31 99 ILE A N 1
ATOM 758 C CA . ILE A 1 99 ? 7.293 10.009 -4.368 1.00 90.31 99 ILE A CA 1
ATOM 759 C C . ILE A 1 99 ? 6.017 10.026 -3.512 1.00 90.31 99 ILE A C 1
ATOM 761 O O . ILE A 1 99 ? 5.105 10.805 -3.768 1.00 90.31 99 ILE A O 1
ATOM 765 N N . VAL A 1 100 ? 5.963 9.195 -2.467 1.00 95.00 100 VAL A N 1
ATOM 766 C CA . VAL A 1 100 ? 4.818 9.103 -1.540 1.00 95.00 100 VAL A CA 1
ATOM 767 C C . VAL A 1 100 ? 5.053 9.835 -0.217 1.00 95.00 100 VAL A C 1
ATOM 769 O O . VAL A 1 100 ? 4.273 9.681 0.726 1.00 95.00 100 VAL A O 1
ATOM 772 N N . LYS A 1 101 ? 6.148 10.597 -0.094 1.00 91.75 101 LYS A N 1
ATOM 773 C CA . LYS A 1 101 ? 6.564 11.221 1.170 1.00 91.75 101 LYS A CA 1
ATOM 774 C C . LYS A 1 101 ? 5.440 12.066 1.767 1.00 91.75 101 LYS A C 1
ATOM 776 O O . LYS A 1 101 ? 5.095 11.860 2.933 1.00 91.75 101 LYS A O 1
ATOM 781 N N . ASP A 1 102 ? 4.851 12.919 0.936 1.00 91.88 102 ASP A N 1
ATOM 782 C CA . ASP A 1 102 ? 3.852 13.913 1.331 1.00 91.88 102 ASP A CA 1
ATOM 783 C C . ASP A 1 102 ? 2.417 13.367 1.328 1.00 91.88 102 ASP A C 1
ATOM 785 O O . ASP A 1 102 ? 1.496 14.068 1.734 1.00 91.88 102 ASP A O 1
ATOM 789 N N . SER A 1 103 ? 2.213 12.107 0.921 1.00 94.94 103 SER A N 1
ATOM 790 C CA . SER A 1 103 ? 0.909 11.451 1.037 1.00 94.94 103 SER A CA 1
ATOM 791 C C . SER A 1 103 ? 0.526 11.329 2.509 1.00 94.94 103 SER A C 1
ATOM 793 O O . SER A 1 103 ? 1.272 10.727 3.302 1.00 94.94 103 SER A O 1
ATOM 795 N N . LEU A 1 104 ? -0.632 11.898 2.849 1.00 94.25 104 LEU A N 1
ATOM 796 C CA . LEU A 1 104 ? -1.185 11.909 4.203 1.00 94.25 104 LEU A CA 1
ATOM 797 C C . LEU A 1 104 ? -2.177 10.769 4.417 1.00 94.25 104 LEU A C 1
ATOM 799 O O . LEU A 1 104 ? -2.373 10.363 5.562 1.00 94.25 104 LEU A O 1
ATOM 803 N N . LEU A 1 105 ? -2.753 10.255 3.326 1.00 96.88 105 LEU A N 1
ATOM 804 C CA . LEU A 1 105 ? -3.710 9.154 3.334 1.00 96.88 105 LEU A CA 1
ATOM 805 C C . LEU A 1 105 ? -3.173 7.920 2.605 1.00 96.88 105 LEU A C 1
ATOM 807 O O . LEU A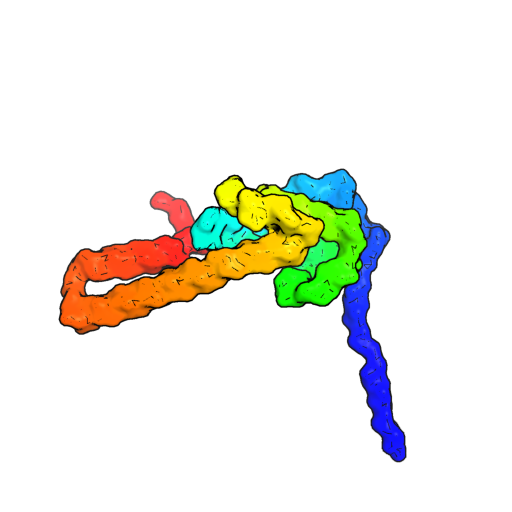 1 105 ? -2.424 8.029 1.627 1.00 96.88 105 LEU A O 1
ATOM 811 N N . ALA A 1 106 ? -3.596 6.730 3.041 1.00 97.44 106 ALA A N 1
ATOM 812 C CA . ALA A 1 106 ? -3.196 5.470 2.408 1.00 97.44 106 ALA A CA 1
ATOM 813 C C . ALA A 1 106 ? -3.625 5.399 0.932 1.00 97.44 106 ALA A C 1
ATOM 815 O O . ALA A 1 106 ? -2.827 5.010 0.075 1.00 97.44 106 ALA A O 1
ATOM 816 N N . TRP A 1 107 ? -4.851 5.838 0.623 1.00 97.06 107 TRP A N 1
ATOM 817 C CA . TRP A 1 107 ? -5.345 5.904 -0.755 1.00 97.06 107 TRP A CA 1
ATOM 818 C C . TRP A 1 107 ? -4.480 6.805 -1.640 1.00 97.06 107 TRP A C 1
ATOM 820 O O . TRP A 1 107 ? -4.116 6.405 -2.742 1.00 97.06 107 TRP A O 1
ATOM 830 N N . GLU A 1 108 ? -4.110 7.994 -1.154 1.00 96.62 108 GLU A N 1
ATOM 831 C CA . GLU A 1 108 ? -3.286 8.943 -1.913 1.00 96.62 108 GLU A CA 1
ATOM 832 C C . GLU A 1 108 ? -1.937 8.329 -2.288 1.00 96.62 108 GLU A C 1
ATOM 834 O O . GLU A 1 108 ? -1.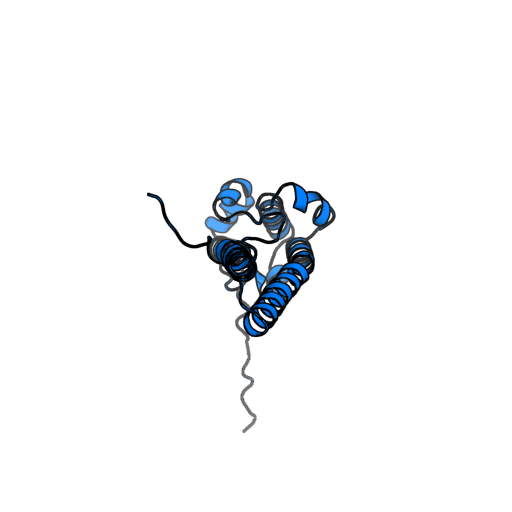512 8.430 -3.438 1.00 96.62 108 GLU A O 1
ATOM 839 N N . ALA A 1 109 ? -1.282 7.647 -1.343 1.00 97.06 109 ALA A N 1
ATOM 840 C CA . ALA A 1 109 ? -0.016 6.968 -1.603 1.00 97.06 109 ALA A CA 1
ATOM 841 C C . ALA A 1 109 ? -0.169 5.884 -2.685 1.00 97.06 109 ALA A C 1
ATOM 843 O O . ALA A 1 109 ? 0.625 5.829 -3.626 1.00 97.06 109 ALA A O 1
ATOM 844 N N . ILE A 1 110 ? -1.215 5.055 -2.590 1.00 96.00 110 ILE A N 1
ATOM 845 C CA . ILE A 1 110 ? -1.508 4.003 -3.576 1.00 96.00 110 ILE A CA 1
ATOM 846 C C . ILE A 1 110 ? -1.813 4.610 -4.951 1.00 96.00 110 ILE A C 1
ATOM 848 O O . ILE A 1 110 ? -1.326 4.118 -5.971 1.00 96.00 110 ILE A O 1
ATOM 852 N N . GLU A 1 111 ? -2.593 5.687 -5.003 1.00 94.56 111 GLU A N 1
ATOM 853 C CA . GLU A 1 111 ? -2.963 6.352 -6.249 1.00 94.56 111 GLU A CA 1
ATOM 854 C C . GLU A 1 111 ? -1.750 6.999 -6.929 1.00 94.56 111 GLU A C 1
ATOM 856 O O . GLU A 1 111 ? -1.574 6.864 -8.145 1.00 94.56 111 GLU A O 1
ATOM 861 N N . VAL A 1 112 ? -0.877 7.649 -6.153 1.00 93.94 112 VAL A N 1
ATOM 862 C CA . VAL A 1 112 ? 0.394 8.190 -6.645 1.00 93.94 112 VAL A CA 1
ATOM 863 C C . VAL A 1 112 ? 1.248 7.074 -7.248 1.00 93.94 112 VAL A C 1
ATOM 865 O O . VAL A 1 112 ? 1.716 7.218 -8.380 1.00 93.94 112 VAL A O 1
ATOM 868 N N . LEU A 1 113 ? 1.407 5.941 -6.557 1.00 93.38 113 LEU A N 1
ATOM 869 C CA . LEU A 1 113 ? 2.162 4.795 -7.076 1.00 93.38 113 LEU A CA 1
ATOM 870 C C . LEU A 1 113 ? 1.539 4.264 -8.377 1.00 93.38 113 LEU A C 1
ATOM 872 O O . LEU A 1 113 ? 2.228 4.163 -9.392 1.00 93.38 113 LEU A O 1
ATOM 876 N N . ARG A 1 114 ? 0.220 4.029 -8.407 1.00 90.38 114 ARG A N 1
ATOM 877 C CA . ARG A 1 114 ? -0.497 3.582 -9.617 1.00 90.38 114 ARG A CA 1
ATOM 878 C C . ARG A 1 114 ? -0.270 4.513 -10.803 1.00 90.38 114 ARG A C 1
ATOM 880 O O . ARG A 1 114 ? 0.038 4.037 -11.893 1.00 90.38 114 ARG A O 1
ATOM 887 N N . LYS A 1 115 ? -0.383 5.831 -10.613 1.00 88.25 115 LYS A N 1
ATOM 888 C CA . LYS A 1 115 ? -0.176 6.816 -11.689 1.00 88.25 115 LYS A CA 1
ATOM 889 C C . LYS A 1 115 ? 1.257 6.806 -12.220 1.00 88.25 115 LYS A C 1
ATOM 891 O O . LYS A 1 115 ? 1.447 6.942 -13.430 1.00 88.25 115 LYS A O 1
ATOM 896 N N . ASN A 1 116 ? 2.245 6.609 -11.347 1.00 85.94 116 ASN A N 1
ATOM 897 C CA . ASN A 1 116 ? 3.651 6.531 -11.747 1.00 85.94 116 ASN A CA 1
ATOM 898 C C . ASN A 1 116 ? 3.947 5.280 -12.591 1.00 85.94 116 ASN A C 1
ATOM 900 O O . ASN A 1 116 ? 4.698 5.362 -13.562 1.00 85.94 116 ASN A O 1
ATOM 904 N N . PHE A 1 117 ? 3.286 4.156 -12.311 1.00 81.75 117 PHE A N 1
ATOM 905 C CA . PHE A 1 117 ? 3.519 2.893 -13.024 1.00 81.75 117 PHE A CA 1
ATOM 906 C C . PHE A 1 117 ? 2.527 2.593 -14.155 1.00 81.75 117 PHE A C 1
ATOM 908 O O . PHE A 1 117 ? 2.793 1.756 -15.015 1.00 81.75 117 PHE A O 1
ATOM 915 N N . HIS A 1 118 ? 1.423 3.335 -14.262 1.00 63.75 118 HIS A N 1
ATOM 916 C CA . HIS A 1 118 ? 0.494 3.211 -15.391 1.00 63.75 118 HIS A CA 1
ATOM 917 C C . HIS A 1 118 ? 1.189 3.495 -16.742 1.00 63.75 118 HIS A C 1
ATOM 919 O O . HIS A 1 118 ? 0.819 2.937 -17.780 1.00 63.75 118 HIS A O 1
ATOM 925 N N . LYS A 1 119 ? 2.215 4.358 -16.764 1.00 54.88 119 LYS A N 1
ATOM 926 C CA . LYS A 1 119 ? 2.990 4.637 -17.983 1.00 54.88 119 LYS A CA 1
ATOM 927 C C . LYS A 1 119 ? 4.050 3.575 -18.273 1.00 54.88 119 LYS A C 1
ATOM 929 O O . LYS A 1 119 ? 4.269 3.292 -19.445 1.00 54.88 119 LYS A O 1
ATOM 934 N N . SER A 1 120 ? 4.672 2.967 -17.259 1.00 56.06 120 SER A N 1
ATOM 935 C CA . SER A 1 120 ? 5.721 1.960 -17.481 1.00 56.06 120 SER A CA 1
ATOM 936 C C . SER A 1 120 ? 5.159 0.691 -18.127 1.00 56.06 120 SER A C 1
ATOM 938 O O . SER A 1 120 ? 5.775 0.160 -19.048 1.00 56.06 120 SER A O 1
ATOM 940 N N . VAL A 1 121 ? 3.937 0.285 -17.760 1.00 60.28 121 VAL A N 1
ATOM 941 C CA . VAL A 1 121 ? 3.243 -0.852 -18.390 1.00 60.28 121 VAL A CA 1
ATOM 942 C C . VAL A 1 121 ? 2.908 -0.566 -19.856 1.00 60.28 121 VAL A C 1
ATOM 944 O O . VAL A 1 121 ? 3.241 -1.372 -20.722 1.00 60.28 121 VAL A O 1
ATOM 947 N N . ARG A 1 122 ? 2.322 0.599 -20.175 1.00 55.50 122 ARG A N 1
ATOM 948 C CA . ARG A 1 122 ? 1.992 0.962 -21.566 1.00 55.50 122 ARG A CA 1
ATOM 949 C C . ARG A 1 122 ? 3.242 1.143 -22.425 1.00 55.50 122 ARG A C 1
ATOM 951 O O . ARG A 1 122 ? 3.261 0.673 -23.556 1.00 55.50 122 ARG A O 1
ATOM 958 N N . SER A 1 123 ? 4.280 1.799 -21.909 1.00 57.47 123 SER A N 1
ATOM 959 C CA . SER A 1 123 ? 5.542 1.976 -22.633 1.00 57.47 123 SER A CA 1
ATOM 960 C C . SER A 1 123 ? 6.212 0.636 -22.930 1.00 57.47 123 SER A C 1
ATOM 962 O O . SER A 1 123 ? 6.683 0.435 -24.043 1.00 57.47 123 SER A O 1
ATOM 964 N N . ARG A 1 124 ? 6.180 -0.313 -21.987 1.00 63.16 124 ARG A N 1
ATOM 965 C CA . ARG A 1 124 ? 6.758 -1.651 -22.178 1.00 63.16 124 ARG A CA 1
ATOM 966 C C . ARG A 1 124 ? 5.907 -2.543 -23.085 1.00 63.16 124 ARG A C 1
ATOM 968 O O . ARG A 1 124 ? 6.454 -3.284 -23.892 1.00 63.16 124 ARG A O 1
ATOM 975 N N . GLN A 1 125 ? 4.579 -2.420 -23.036 1.00 63.88 125 GLN A N 1
ATOM 976 C CA . GLN A 1 125 ? 3.671 -3.037 -24.014 1.00 63.88 125 GLN A CA 1
ATOM 977 C C . GLN A 1 125 ? 3.885 -2.476 -25.427 1.00 63.88 125 GLN A C 1
ATOM 979 O O . GLN A 1 125 ? 3.911 -3.238 -26.389 1.00 63.88 125 GLN A O 1
ATOM 984 N N . LEU A 1 126 ? 4.080 -1.161 -25.566 1.00 67.44 126 LEU A N 1
ATOM 985 C CA . LEU A 1 126 ? 4.415 -0.530 -26.846 1.00 67.44 126 LEU A CA 1
ATOM 986 C C . LEU A 1 126 ? 5.803 -0.946 -27.341 1.00 67.44 126 LEU A C 1
ATOM 988 O O . LEU A 1 126 ? 5.973 -1.153 -28.537 1.00 67.44 126 LEU A O 1
ATOM 992 N N . GLU A 1 127 ? 6.778 -1.115 -26.447 1.00 66.56 127 GLU A N 1
ATOM 993 C CA . GLU A 1 127 ? 8.096 -1.651 -26.794 1.00 66.56 127 GLU A CA 1
ATOM 994 C C . GLU A 1 127 ? 7.997 -3.103 -27.285 1.00 66.56 127 GLU A C 1
ATOM 996 O O . GLU A 1 127 ? 8.595 -3.447 -28.302 1.00 66.56 127 GLU A O 1
ATOM 1001 N N . LEU A 1 128 ? 7.185 -3.939 -26.630 1.00 68.00 128 LEU A N 1
ATOM 1002 C CA . LEU A 1 128 ? 6.895 -5.301 -27.086 1.00 68.00 128 LEU A CA 1
ATOM 1003 C C . LEU A 1 128 ? 6.216 -5.317 -28.463 1.00 68.00 128 LEU A C 1
ATOM 1005 O O . LEU A 1 128 ? 6.636 -6.078 -29.331 1.00 68.00 128 LEU A O 1
ATOM 1009 N N . LEU A 1 129 ? 5.216 -4.459 -28.690 1.00 72.00 129 LEU A N 1
ATOM 1010 C CA . LEU A 1 129 ? 4.547 -4.323 -29.991 1.00 72.00 129 LEU A CA 1
ATOM 1011 C C . LEU A 1 129 ? 5.507 -3.827 -31.080 1.00 72.00 129 LEU A C 1
ATOM 1013 O O . LEU A 1 129 ? 5.515 -4.369 -32.180 1.00 72.00 129 LEU A O 1
ATOM 1017 N N . SER A 1 130 ? 6.348 -2.841 -30.768 1.00 68.50 130 SER A N 1
ATOM 1018 C CA . SER A 1 130 ? 7.377 -2.334 -31.680 1.00 68.50 130 SER A CA 1
ATOM 1019 C C . SER A 1 130 ? 8.374 -3.434 -32.059 1.00 68.50 130 SER A C 1
ATOM 1021 O O . SER A 1 130 ? 8.637 -3.670 -33.237 1.00 68.50 130 SER A O 1
ATOM 1023 N N . ASN A 1 131 ? 8.857 -4.195 -31.072 1.00 66.75 131 ASN A N 1
ATOM 1024 C CA . ASN A 1 131 ? 9.759 -5.322 -31.306 1.00 66.75 131 ASN A CA 1
ATOM 1025 C C . ASN A 1 131 ? 9.100 -6.436 -32.147 1.00 66.75 131 ASN A C 1
ATOM 1027 O O . ASN A 1 131 ? 9.776 -7.027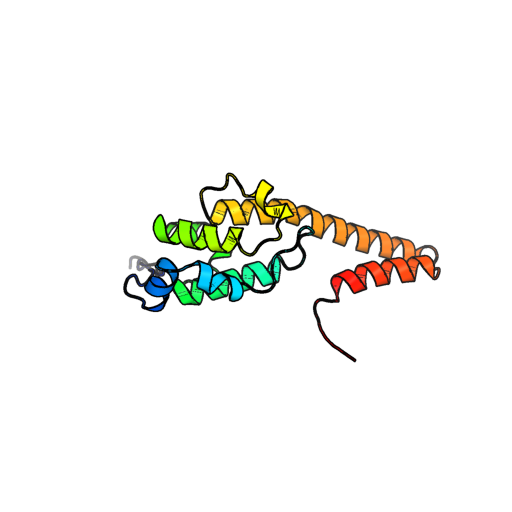 -32.986 1.00 66.75 131 ASN A O 1
ATOM 1031 N N . LEU A 1 132 ? 7.797 -6.699 -31.976 1.00 68.56 132 LEU A N 1
ATOM 1032 C CA . LEU A 1 132 ? 7.037 -7.645 -32.810 1.00 68.56 132 LEU A CA 1
ATOM 1033 C C . LEU A 1 132 ? 6.938 -7.192 -34.271 1.00 68.56 132 LEU A C 1
ATOM 1035 O O . LEU A 1 132 ? 7.156 -7.995 -35.173 1.00 68.56 132 LEU A O 1
ATOM 1039 N N . ILE A 1 133 ? 6.665 -5.909 -34.509 1.00 71.81 133 ILE A N 1
ATOM 1040 C CA . ILE A 1 133 ? 6.599 -5.334 -35.863 1.00 71.81 133 ILE A CA 1
ATOM 1041 C C . ILE A 1 133 ? 7.965 -5.439 -36.568 1.00 71.81 133 ILE A C 1
ATOM 1043 O O . ILE A 1 133 ? 8.047 -5.716 -37.767 1.00 71.81 133 ILE A O 1
ATOM 1047 N N . HIS A 1 134 ? 9.058 -5.264 -35.821 1.00 64.50 134 HIS A N 1
ATOM 1048 C CA . HIS A 1 134 ? 10.419 -5.390 -36.347 1.00 64.50 134 HIS A CA 1
ATOM 1049 C C . HIS A 1 134 ? 10.869 -6.840 -36.599 1.00 64.50 134 HIS A C 1
ATOM 1051 O O . HIS A 1 134 ? 11.762 -7.065 -37.416 1.00 64.50 134 HIS A O 1
ATOM 1057 N N . LEU A 1 135 ? 10.254 -7.833 -35.947 1.00 62.34 135 LEU A N 1
ATOM 1058 C CA . LEU A 1 135 ? 10.507 -9.252 -36.229 1.00 62.34 135 LEU A CA 1
ATOM 1059 C C . LEU A 1 135 ? 9.944 -9.689 -37.589 1.00 62.34 135 LEU A C 1
ATOM 1061 O O . LEU A 1 135 ? 10.557 -10.524 -38.250 1.00 62.34 135 LEU A O 1
ATOM 1065 N N . ASP A 1 136 ? 8.824 -9.104 -38.015 1.00 58.84 136 ASP A N 1
ATOM 1066 C CA . ASP A 1 136 ? 8.141 -9.429 -39.277 1.00 58.84 136 ASP A CA 1
ATOM 1067 C C . ASP A 1 136 ? 8.886 -8.884 -40.512 1.00 58.84 136 ASP A C 1
ATOM 1069 O O . ASP A 1 136 ? 8.824 -9.437 -41.606 1.00 58.84 136 ASP A O 1
ATOM 1073 N N . SER A 1 137 ? 9.658 -7.806 -40.338 1.00 63.75 137 SER A N 1
ATOM 1074 C CA . SER A 1 137 ? 10.260 -7.060 -41.453 1.00 63.75 137 SER A CA 1
ATOM 1075 C C . SER A 1 137 ? 11.665 -7.523 -41.859 1.00 63.75 137 SER A C 1
ATOM 1077 O O . SER A 1 137 ? 12.084 -7.230 -42.973 1.00 63.75 137 SER A O 1
ATOM 1079 N N . THR A 1 138 ? 12.401 -8.238 -41.003 1.00 65.75 138 THR A N 1
ATOM 1080 C CA . THR A 1 138 ? 13.577 -9.077 -41.342 1.00 65.75 138 THR A CA 1
ATOM 1081 C C . THR A 1 138 ? 14.093 -9.734 -40.050 1.00 65.75 138 THR A C 1
ATOM 1083 O O . THR A 1 138 ? 14.854 -9.126 -39.285 1.00 65.75 138 THR A O 1
ATOM 1086 N N . PRO A 1 139 ? 13.673 -10.971 -39.746 1.00 59.31 139 PRO A N 1
ATOM 1087 C CA . PRO A 1 139 ? 14.048 -11.618 -38.498 1.00 59.31 139 PRO A CA 1
ATOM 1088 C C . PRO A 1 139 ? 15.549 -11.934 -38.481 1.00 59.31 139 PRO A C 1
ATOM 1090 O O . PRO A 1 139 ? 16.047 -12.698 -39.305 1.00 59.31 139 PRO A O 1
ATOM 1093 N N . ASN A 1 140 ? 16.280 -11.369 -37.517 1.00 69.44 140 ASN A N 1
ATOM 1094 C CA . ASN A 1 140 ? 17.651 -11.770 -37.201 1.00 69.44 140 ASN A CA 1
ATOM 1095 C C . ASN A 1 140 ? 17.757 -12.160 -35.718 1.00 69.44 140 ASN A C 1
ATOM 1097 O O . ASN A 1 140 ? 16.901 -11.810 -34.900 1.00 69.44 140 ASN A O 1
ATOM 1101 N N . ALA A 1 141 ? 18.821 -12.878 -35.360 1.00 70.00 141 ALA A N 1
ATOM 1102 C CA . ALA A 1 141 ? 19.020 -13.379 -34.001 1.00 70.00 141 ALA A CA 1
ATOM 1103 C C . ALA A 1 141 ? 19.032 -12.268 -32.930 1.00 70.00 141 ALA A C 1
ATOM 1105 O O . ALA A 1 141 ? 18.571 -12.489 -31.815 1.00 70.00 141 ALA A O 1
ATOM 1106 N N . ALA A 1 142 ? 19.495 -11.059 -33.256 1.00 71.31 142 ALA A N 1
ATOM 1107 C CA . ALA A 1 142 ? 19.481 -9.913 -32.348 1.00 71.31 142 ALA A CA 1
ATOM 1108 C C . ALA A 1 142 ? 18.053 -9.418 -32.052 1.00 71.31 142 ALA A C 1
ATOM 1110 O O . ALA A 1 142 ? 17.751 -9.095 -30.903 1.00 71.31 142 ALA A O 1
ATOM 1111 N N . HIS A 1 143 ? 17.159 -9.411 -33.046 1.00 65.88 143 HIS A N 1
ATOM 1112 C CA . HIS A 1 143 ? 15.747 -9.057 -32.851 1.00 65.88 143 HIS A CA 1
ATOM 1113 C C . HIS A 1 143 ? 15.029 -10.076 -31.962 1.00 65.88 143 HIS A C 1
ATOM 1115 O O . HIS A 1 143 ? 14.336 -9.687 -31.020 1.00 65.88 143 HIS A O 1
ATOM 1121 N N . PHE A 1 144 ? 15.266 -11.373 -32.186 1.00 64.94 144 PHE A N 1
ATOM 1122 C CA . PHE A 1 144 ? 14.736 -12.429 -31.321 1.00 64.94 144 PHE A CA 1
ATOM 1123 C C . PHE A 1 144 ? 15.287 -12.333 -29.900 1.00 64.94 144 PHE A C 1
ATOM 1125 O O . PHE A 1 144 ? 14.513 -12.342 -28.948 1.00 64.94 144 PHE A O 1
ATOM 1132 N N . ASN A 1 145 ? 16.602 -12.169 -29.738 1.00 72.38 145 ASN A N 1
ATOM 1133 C CA . ASN A 1 145 ? 17.219 -12.044 -28.417 1.00 72.38 145 ASN A CA 1
ATOM 1134 C C . ASN A 1 145 ? 16.687 -10.828 -27.654 1.00 72.38 145 ASN A C 1
ATOM 1136 O O . ASN A 1 145 ? 16.442 -10.922 -26.452 1.00 72.38 145 ASN A O 1
ATOM 1140 N N . ARG A 1 146 ? 16.450 -9.705 -28.341 1.00 67.62 146 ARG A N 1
ATOM 1141 C CA . ARG A 1 146 ? 15.849 -8.510 -27.741 1.00 67.62 146 ARG A CA 1
ATOM 1142 C C . ARG A 1 146 ? 14.405 -8.768 -27.313 1.00 67.62 146 ARG A C 1
ATOM 1144 O O . ARG A 1 146 ? 14.079 -8.539 -26.154 1.00 67.62 146 ARG A O 1
ATOM 1151 N N . PHE A 1 147 ? 13.579 -9.314 -28.204 1.00 67.00 147 PHE A N 1
ATOM 1152 C CA . PHE A 1 147 ? 12.186 -9.657 -27.913 1.00 67.00 147 PHE A CA 1
ATOM 1153 C C . PHE A 1 147 ? 12.061 -10.646 -26.745 1.00 67.00 147 PHE A C 1
ATOM 1155 O O . PHE A 1 147 ? 11.338 -10.381 -25.784 1.00 67.00 147 PHE A O 1
ATOM 1162 N N . PHE A 1 148 ? 12.827 -11.739 -26.764 1.00 64.62 148 PHE A N 1
ATOM 1163 C CA . PHE A 1 148 ? 12.825 -12.729 -25.690 1.00 64.62 148 PHE A CA 1
ATOM 1164 C C . PHE A 1 148 ? 13.448 -12.211 -24.394 1.00 64.62 148 PHE A C 1
ATOM 1166 O O . PHE A 1 148 ? 13.039 -12.659 -23.333 1.00 64.62 148 PHE A O 1
ATOM 1173 N N . SER A 1 149 ? 14.365 -11.239 -24.425 1.00 66.06 149 SER A N 1
ATOM 1174 C CA . SER A 1 149 ? 14.846 -10.577 -23.200 1.00 66.06 149 SER A CA 1
ATOM 1175 C C . SER A 1 149 ? 13.760 -9.698 -22.572 1.00 66.06 149 SER A C 1
ATOM 1177 O O . SER A 1 149 ? 13.561 -9.729 -21.353 1.00 66.06 149 SER A O 1
ATOM 1179 N N . THR A 1 150 ? 12.997 -8.967 -23.392 1.00 63.06 150 THR A N 1
ATOM 1180 C CA . THR A 1 150 ? 11.836 -8.190 -22.930 1.00 63.06 150 THR A CA 1
ATOM 1181 C C . THR A 1 150 ? 10.720 -9.107 -22.412 1.00 63.06 150 THR A C 1
ATOM 1183 O O . THR A 1 150 ? 10.127 -8.804 -21.380 1.00 63.06 150 THR A O 1
ATOM 1186 N N . ILE A 1 151 ? 10.485 -10.263 -23.049 1.00 60.34 151 ILE A N 1
ATOM 1187 C CA . ILE A 1 151 ? 9.540 -11.279 -22.554 1.00 60.34 151 ILE A CA 1
ATOM 1188 C C . ILE A 1 151 ? 10.050 -11.954 -21.283 1.00 60.34 151 ILE A C 1
ATOM 1190 O O . ILE A 1 151 ? 9.291 -12.109 -20.335 1.00 60.34 151 ILE A O 1
ATOM 1194 N N . ARG A 1 152 ? 11.323 -12.344 -21.212 1.00 56.97 152 ARG A N 1
ATOM 1195 C CA . ARG A 1 152 ? 11.893 -13.031 -20.045 1.00 56.97 152 ARG A CA 1
ATOM 1196 C C . ARG A 1 152 ? 11.837 -12.154 -18.803 1.00 56.97 152 ARG A C 1
ATOM 1198 O O . ARG A 1 152 ? 11.488 -12.645 -17.741 1.00 56.97 152 ARG A O 1
ATOM 1205 N N . THR A 1 153 ? 12.084 -10.856 -18.957 1.00 54.34 153 THR A N 1
ATOM 1206 C CA . THR A 1 153 ? 11.883 -9.878 -17.877 1.00 54.34 153 THR A CA 1
ATOM 1207 C C . THR A 1 153 ? 10.408 -9.622 -17.545 1.00 54.34 153 THR A C 1
ATOM 1209 O O . THR A 1 153 ? 10.125 -9.086 -16.481 1.00 54.34 153 THR A O 1
ATOM 1212 N N . SER A 1 154 ? 9.466 -10.019 -18.410 1.00 49.84 154 SER A N 1
ATOM 1213 C CA . SER A 1 154 ? 8.021 -10.020 -18.123 1.00 49.84 154 SER A CA 1
ATOM 1214 C C . SER A 1 154 ? 7.485 -11.357 -17.580 1.00 49.84 154 SER A C 1
ATOM 1216 O O . SER A 1 154 ? 6.434 -11.367 -16.951 1.00 49.84 154 SER A O 1
ATOM 1218 N N . ALA A 1 155 ? 8.196 -12.469 -17.805 1.00 43.44 155 ALA A N 1
ATOM 1219 C CA . ALA A 1 155 ? 7.778 -13.835 -17.476 1.00 43.44 155 ALA A CA 1
ATOM 1220 C C . ALA A 1 155 ? 8.516 -14.439 -16.267 1.00 43.44 155 ALA A C 1
ATOM 1222 O O . ALA A 1 155 ? 8.082 -15.453 -15.733 1.00 43.44 155 ALA A O 1
ATOM 1223 N N . SER A 1 156 ? 9.592 -13.818 -15.771 1.00 42.56 156 SER A N 1
ATOM 1224 C CA . SER A 1 156 ? 10.315 -14.255 -14.563 1.00 42.56 156 SER A CA 1
ATOM 1225 C C . SER A 1 156 ? 9.563 -13.995 -13.243 1.00 42.56 156 SER A C 1
ATOM 1227 O O . SER A 1 156 ? 10.189 -13.852 -12.198 1.00 42.56 156 SER A O 1
ATOM 1229 N N . GLY A 1 157 ? 8.229 -13.930 -13.293 1.00 44.03 157 GLY A N 1
ATOM 1230 C CA . GLY A 1 157 ? 7.322 -14.019 -12.147 1.00 44.03 157 GLY A CA 1
ATOM 1231 C C . GLY A 1 157 ? 6.794 -15.439 -11.896 1.00 44.03 157 GLY A C 1
ATOM 1232 O O . GLY A 1 157 ? 5.839 -15.601 -11.148 1.00 44.03 157 GLY A O 1
ATOM 1233 N N . SER A 1 158 ? 7.381 -16.464 -12.517 1.00 37.41 158 SER A N 1
ATOM 1234 C CA . SER A 1 158 ? 7.054 -17.868 -12.252 1.00 37.41 158 SER A CA 1
ATOM 1235 C C . SER A 1 158 ? 8.311 -18.733 -12.384 1.00 37.41 158 SER A C 1
ATOM 1237 O O . SER A 1 158 ? 8.751 -18.946 -13.510 1.00 37.41 158 SER A O 1
ATOM 1239 N N . ASP A 1 159 ? 8.875 -19.116 -11.226 1.00 35.41 159 ASP A N 1
ATOM 1240 C CA . ASP A 1 159 ? 9.573 -20.366 -10.840 1.00 35.41 159 ASP A CA 1
ATOM 1241 C C . ASP A 1 159 ? 10.498 -21.074 -11.866 1.00 35.41 159 ASP A C 1
ATOM 1243 O O . ASP A 1 159 ? 10.222 -21.158 -13.051 1.00 35.41 159 ASP A O 1
ATOM 1247 N N . CYS A 1 160 ? 11.618 -21.716 -11.529 1.00 30.55 160 CYS A N 1
ATOM 1248 C CA . CYS A 1 160 ? 12.137 -22.235 -10.272 1.00 30.55 160 CYS A CA 1
ATOM 1249 C C . CYS A 1 160 ? 13.621 -22.604 -10.475 1.00 30.55 160 CYS A C 1
ATOM 1251 O O . CYS A 1 160 ? 14.114 -22.698 -11.599 1.00 30.55 160 CYS A O 1
ATOM 1253 N N . ALA A 1 161 ? 14.295 -22.858 -9.358 1.00 35.12 161 ALA A N 1
ATOM 1254 C CA . ALA A 1 161 ? 15.626 -23.434 -9.253 1.00 35.12 161 ALA A CA 1
ATOM 1255 C C . ALA A 1 161 ? 15.835 -24.730 -10.065 1.00 35.12 161 ALA A C 1
ATOM 1257 O O . ALA A 1 161 ? 15.010 -25.641 -9.998 1.00 35.12 161 ALA A O 1
ATOM 1258 N N . ALA A 1 162 ? 16.990 -24.814 -10.729 1.00 31.67 162 ALA A N 1
ATOM 1259 C CA . ALA A 1 162 ? 17.974 -25.900 -10.645 1.00 31.67 162 ALA A CA 1
ATOM 1260 C C . ALA A 1 162 ? 19.285 -25.421 -11.287 1.00 31.67 162 ALA A C 1
ATOM 1262 O O . ALA A 1 162 ? 19.219 -24.885 -12.416 1.00 31.67 162 ALA A O 1
#

Secondary structure (DSSP, 8-state):
-PPP-----------TT-HHHHHHHH-GGGGGGGS-SPBPTT-TTHHHHHHHHHHHHHHHH--TTGGG-HHHHTTS-HHHHHHHHHHHHHSB-GGGTTTTTT--SHHHHHHHHHHHHHHHHHHHHHHHHHHHHHHHHS--HHHHHHHHHHHHHHHTTS----

Radius of gyration: 20.83 Å; chains: 1; bounding box: 69×40×60 Å

Foldseek 3Di:
DDDDPPDDDPPQAFDPPDPQQVVCLVCVVVCLVQQPDFQEPLRPCLVVSLVSLQVSCCRRGVDHPQLVDPVSQVNDDLSRQVSLLVSLLSRYDPVLNVQCVPPSGNNVSSVSSCVVNVVSVVVLVVVLVVLVVVCVVPNDPVSVVVNVVSVCVVPVPDDDDD

pLDDT: mean 80.91, std 19.67, range [30.55, 98.31]

Organism: NCBI:txid27349

Sequence (162 aa):
MPPQTRSMANKVAIDMDSPALSKFLSNPNSYVSYVSPQLLSDGTNISAWLDSLDDLAILVFGVRRFCAEQSNFQLLTSTMDRSLLHVVKSTIAMDLKPIVKDSLLAWEAIEVLRKNFHKSVRSRQLELLSNLIHLDSTPNAAHFNRFFSTIRTSASGSDCAA